Protein AF-A0A7S0JTB2-F1 (afdb_monomer_lite)

InterPro domains:
  IPR002110 Ankyrin repeat [PS50088] (1-25)
  IPR036770 Ankyrin repeat-containing domain superfamily [G3DSA:1.25.40.20] (1-64)
  IPR036770 Ankyrin repeat-containing domain superfamily [SSF48403] (1-46)

Secondary structure (DSSP, 8-state):
-TTTT-HHHHHHHHHTT--SS---TTS--TTTT---HHHHHHHHHHHHHHHHHHHHHHHHHHHHHHHHHHHHHHHHHHHHHHHHHHHHHHHHHHHHHHHHHHHHHHHHHHHHHHHHHHHHHHHHHHHHHHHHHHHHHHHHHHHTTPPS-----

Sequence (153 aa):
AAQNGHAQSMRVLLDRGADLEAKDNAGKSAIDLSKAEHFKALVPQILGTMRRDRERERTRFAEALAAKQTEIEEAQASCAKALAAKQAELEELRAAKQAEVDAQAVAAEAYRSATVAAMAALGQRVKQLEGLAQLLWRSHSTATTCPPGQVPS

pLDDT: mean 82.03, std 13.78, range [39.09, 96.94]

Structure (mmCIF, N/CA/C/O backbone):
data_AF-A0A7S0JTB2-F1
#
_entry.id   AF-A0A7S0JTB2-F1
#
loop_
_atom_site.group_PDB
_atom_site.id
_atom_site.type_symbol
_atom_site.label_atom_id
_atom_site.label_alt_id
_atom_site.label_comp_id
_atom_site.label_asym_id
_atom_site.label_entity_id
_atom_site.label_seq_id
_atom_site.pdbx_PDB_ins_code
_atom_site.Cartn_x
_atom_site.Cartn_y
_atom_site.Cartn_z
_atom_site.occupancy
_atom_site.B_iso_or_equiv
_atom_site.auth_seq_id
_atom_site.auth_comp_id
_atom_site.auth_asym_id
_atom_site.auth_atom_id
_atom_site.pdbx_PDB_model_num
ATOM 1 N N . ALA A 1 1 ? -35.071 8.962 46.735 1.00 59.34 1 ALA A N 1
ATOM 2 C CA . ALA A 1 1 ? -35.472 7.721 46.029 1.00 59.34 1 ALA A CA 1
ATOM 3 C C . ALA A 1 1 ? -35.362 6.483 46.928 1.00 59.34 1 ALA A C 1
ATOM 5 O O . ALA A 1 1 ? -36.372 5.815 47.110 1.00 59.34 1 ALA A O 1
ATOM 6 N N . ALA A 1 2 ? -34.192 6.212 47.531 1.00 60.00 2 ALA A N 1
ATOM 7 C CA . ALA A 1 2 ? -33.959 5.025 48.371 1.00 60.00 2 ALA A CA 1
ATOM 8 C C . ALA A 1 2 ? -34.742 4.991 49.692 1.00 60.00 2 ALA A C 1
ATOM 10 O O . ALA A 1 2 ? -35.380 3.985 49.990 1.00 60.00 2 ALA A O 1
ATOM 11 N N . GLN A 1 3 ? -34.797 6.105 50.429 1.00 63.12 3 GLN A N 1
ATOM 12 C CA . GLN A 1 3 ? -35.579 6.203 51.674 1.00 63.12 3 GLN A CA 1
ATOM 13 C C . GLN A 1 3 ? -37.083 5.949 51.490 1.00 63.12 3 GLN A C 1
ATOM 15 O O . GLN A 1 3 ? -37.742 5.496 52.423 1.00 63.12 3 GLN A O 1
ATOM 20 N N . ASN A 1 4 ? -37.606 6.209 50.288 1.00 67.75 4 ASN A N 1
ATOM 21 C CA . ASN A 1 4 ? -39.029 6.085 49.960 1.00 67.75 4 ASN A CA 1
ATOM 22 C C . ASN A 1 4 ? -39.353 4.789 49.185 1.00 67.75 4 ASN A C 1
ATOM 24 O O . ASN A 1 4 ? -40.489 4.604 48.769 1.00 67.75 4 ASN A O 1
ATOM 28 N N . GLY A 1 5 ? -38.377 3.896 48.961 1.00 65.81 5 GLY A N 1
ATOM 29 C CA . GLY A 1 5 ? -38.616 2.575 48.359 1.00 65.81 5 GLY A CA 1
ATOM 30 C C . GLY A 1 5 ? -38.957 2.561 46.860 1.00 65.81 5 GLY A C 1
ATOM 31 O O . GLY A 1 5 ? -39.487 1.569 46.364 1.00 65.81 5 GLY A O 1
ATOM 32 N N . HIS A 1 6 ? -38.659 3.622 46.102 1.00 72.31 6 HIS A N 1
ATOM 33 C CA . HIS A 1 6 ? -39.004 3.682 44.673 1.00 72.31 6 HIS A CA 1
ATOM 34 C C . HIS A 1 6 ? -37.995 2.926 43.792 1.00 72.31 6 HIS A C 1
ATOM 36 O O . HIS A 1 6 ? -36.998 3.493 43.337 1.00 72.31 6 HIS A O 1
ATOM 42 N N . ALA A 1 7 ? -38.291 1.654 43.503 1.00 68.81 7 ALA A N 1
ATOM 43 C CA . ALA A 1 7 ? -37.456 0.769 42.682 1.00 68.81 7 ALA A CA 1
ATOM 44 C C . ALA A 1 7 ? -37.216 1.300 41.259 1.00 68.81 7 ALA A C 1
ATOM 46 O O . ALA A 1 7 ? -36.089 1.270 40.767 1.00 68.81 7 ALA A O 1
ATOM 47 N N . GLN A 1 8 ? -38.249 1.861 40.625 1.00 71.94 8 GLN A N 1
ATOM 48 C CA . GLN A 1 8 ? -38.149 2.375 39.255 1.00 71.94 8 GLN A CA 1
ATOM 49 C C . GLN A 1 8 ? -37.256 3.614 39.148 1.00 71.94 8 GLN A C 1
ATOM 51 O O . GLN A 1 8 ? -36.413 3.697 38.260 1.00 71.94 8 GLN A O 1
ATOM 56 N N . SER A 1 9 ? -37.370 4.553 40.092 1.00 73.56 9 SER A N 1
ATOM 57 C CA . SER A 1 9 ? -36.501 5.735 40.126 1.00 73.56 9 SER A CA 1
ATOM 58 C C . SER A 1 9 ? -35.036 5.354 40.333 1.00 73.56 9 SER A C 1
ATOM 60 O O . SER A 1 9 ? -34.146 6.006 39.795 1.00 73.56 9 SER A O 1
ATOM 62 N N . MET A 1 10 ? -34.780 4.287 41.093 1.00 71.19 10 MET A N 1
ATOM 63 C CA . MET A 1 10 ? -33.422 3.809 41.327 1.00 71.19 10 MET A CA 1
ATOM 64 C C . MET A 1 10 ? -32.835 3.099 40.113 1.00 71.19 10 MET A C 1
ATOM 66 O O . MET A 1 10 ? -31.653 3.269 39.843 1.00 71.19 10 MET A O 1
ATOM 70 N N . ARG A 1 11 ? -33.662 2.386 39.342 1.00 72.69 11 ARG A N 1
ATOM 71 C CA . ARG A 1 11 ? -33.257 1.805 38.059 1.00 72.69 11 ARG A CA 1
ATOM 72 C C . ARG A 1 11 ? -32.749 2.883 37.102 1.00 72.69 11 ARG A C 1
ATOM 74 O O . ARG A 1 11 ? -31.632 2.781 36.629 1.00 72.69 11 ARG A O 1
ATOM 81 N N . VAL A 1 12 ? -33.488 3.985 36.959 1.00 76.56 12 VAL A N 1
ATOM 82 C CA . VAL A 1 12 ? -33.080 5.126 36.115 1.00 76.56 12 VAL A CA 1
ATOM 83 C C . VAL A 1 12 ? -31.807 5.818 36.628 1.00 76.56 12 VAL A C 1
ATOM 85 O O . VAL A 1 12 ? -30.974 6.258 35.836 1.00 76.56 12 VAL A O 1
ATOM 88 N N . LEU A 1 13 ? -31.639 5.938 37.949 1.00 75.94 13 LEU A N 1
ATOM 89 C CA . LEU A 1 13 ? -30.419 6.495 38.554 1.00 75.94 13 LEU A CA 1
ATOM 90 C C . LEU A 1 13 ? -29.204 5.589 38.302 1.00 75.94 13 LEU A C 1
ATOM 92 O O . LEU A 1 13 ? -28.136 6.079 37.942 1.00 75.94 13 LEU A O 1
ATOM 96 N N . LEU A 1 14 ? -29.384 4.276 38.430 1.00 72.94 14 LEU A N 1
ATOM 97 C CA . LEU A 1 14 ? -28.366 3.268 38.140 1.00 72.94 14 LEU A CA 1
ATOM 98 C C . LEU A 1 14 ? -28.016 3.198 36.648 1.00 72.94 14 LEU A C 1
ATOM 100 O O . LEU A 1 14 ? -26.835 3.101 36.307 1.00 72.94 14 LEU A O 1
ATOM 104 N N . ASP A 1 15 ? -29.011 3.323 35.764 1.00 75.75 15 ASP A N 1
ATOM 105 C CA . ASP A 1 15 ? -28.819 3.423 34.312 1.00 75.75 15 ASP A CA 1
ATOM 106 C C . ASP A 1 15 ? -27.892 4.599 33.976 1.00 75.75 15 ASP A C 1
ATOM 108 O O . ASP A 1 15 ? -26.958 4.454 33.185 1.00 75.75 15 ASP A O 1
ATOM 112 N N . ARG A 1 16 ? -28.071 5.736 34.666 1.00 77.06 16 ARG A N 1
ATOM 113 C CA . ARG A 1 16 ? -27.208 6.923 34.544 1.00 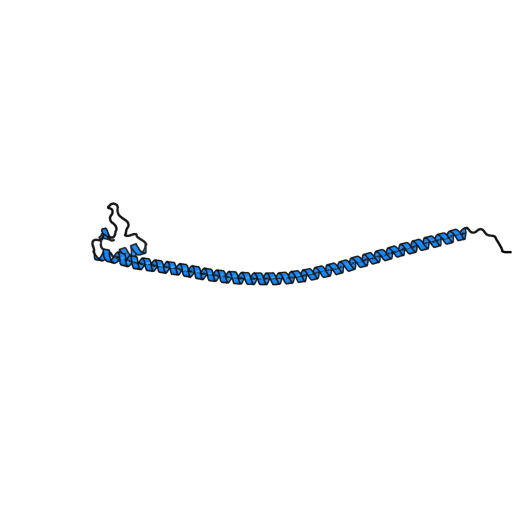77.06 16 ARG A CA 1
ATOM 114 C C . ARG A 1 16 ? -25.867 6.833 35.278 1.00 77.06 16 ARG A C 1
ATOM 116 O O . ARG A 1 16 ? -25.088 7.778 35.208 1.00 77.06 16 ARG A O 1
ATOM 123 N N . GLY A 1 17 ? -25.569 5.712 35.934 1.00 74.00 17 GLY A N 1
ATOM 124 C CA . GLY A 1 17 ? -24.286 5.487 36.603 1.00 74.00 17 GLY A CA 1
ATOM 125 C C . GLY A 1 17 ? -24.182 6.090 38.002 1.00 74.00 17 GLY A C 1
ATOM 126 O O . GLY A 1 17 ? -23.070 6.324 38.464 1.00 74.00 17 GLY A O 1
ATOM 127 N N . ALA A 1 18 ? -25.305 6.338 38.681 1.00 75.62 18 ALA A N 1
ATOM 128 C CA . ALA A 1 18 ? -25.281 6.726 40.086 1.00 75.62 18 ALA A CA 1
ATOM 129 C C . ALA A 1 18 ? -24.651 5.615 40.941 1.00 75.62 18 ALA A C 1
ATOM 131 O O . ALA A 1 18 ? -25.053 4.453 40.853 1.00 75.62 18 ALA A O 1
ATOM 132 N N . ASP A 1 19 ? -23.685 5.985 41.778 1.00 72.19 19 ASP A N 1
ATOM 133 C CA . ASP A 1 19 ? -23.059 5.074 42.730 1.00 72.19 19 ASP A CA 1
ATOM 134 C C . ASP A 1 19 ? -23.929 4.953 43.990 1.00 72.19 19 ASP A C 1
ATOM 136 O O . ASP A 1 19 ? -24.199 5.942 44.673 1.00 72.19 19 ASP A O 1
ATOM 140 N N . LEU A 1 20 ? -24.410 3.741 44.273 1.00 70.69 20 LEU A N 1
ATOM 141 C CA . LEU A 1 20 ? -25.248 3.455 45.443 1.00 70.69 20 LEU A CA 1
ATOM 142 C C . LEU A 1 20 ? -24.430 3.107 46.696 1.00 70.69 20 LEU A C 1
ATOM 144 O O . LEU A 1 20 ? -24.993 3.115 47.792 1.00 70.69 20 LEU A O 1
ATOM 148 N N . GLU A 1 21 ? -23.132 2.831 46.543 1.00 69.50 21 GLU A N 1
ATOM 149 C CA . GLU A 1 21 ? -22.192 2.552 47.640 1.00 69.50 21 GLU A CA 1
ATOM 150 C C . GLU A 1 21 ? -21.592 3.841 48.226 1.00 69.50 21 GLU A C 1
ATOM 152 O O . GLU A 1 21 ? -20.963 3.815 49.286 1.00 69.50 21 GLU A O 1
ATOM 157 N N . ALA A 1 22 ? -21.803 4.985 47.564 1.00 76.00 22 ALA A N 1
ATOM 158 C CA . ALA A 1 22 ? -21.381 6.286 48.059 1.00 76.00 22 ALA A CA 1
ATOM 159 C C . ALA A 1 22 ? -21.949 6.541 49.464 1.00 76.00 22 ALA A C 1
ATOM 161 O O . ALA A 1 22 ? -23.163 6.498 49.689 1.00 76.00 22 ALA A O 1
ATOM 162 N N . LYS A 1 23 ? -21.045 6.803 50.412 1.00 77.19 23 LYS A N 1
ATOM 163 C CA . LYS A 1 23 ? -21.385 7.074 51.809 1.00 77.19 23 LYS A CA 1
ATOM 164 C C . LYS A 1 23 ? -21.754 8.539 51.985 1.00 77.19 23 LYS A C 1
ATOM 166 O O . LYS A 1 23 ? -21.059 9.424 51.491 1.00 77.19 23 LYS A O 1
ATOM 171 N N . ASP A 1 24 ? -22.833 8.783 52.714 1.00 78.31 24 ASP A N 1
ATOM 172 C CA . ASP A 1 24 ? -23.188 10.117 53.177 1.00 78.31 24 ASP A CA 1
ATOM 173 C C . ASP A 1 24 ? -22.269 10.581 54.326 1.00 78.31 24 ASP A C 1
ATOM 175 O O . ASP A 1 24 ? -21.405 9.846 54.813 1.00 78.31 24 ASP A O 1
ATOM 179 N N . ASN A 1 25 ? -22.473 11.813 54.800 1.00 82.19 25 ASN A N 1
ATOM 180 C CA . ASN A 1 25 ? -21.714 12.383 55.922 1.00 82.19 25 ASN A CA 1
ATOM 181 C C . ASN A 1 25 ? -21.900 11.612 57.246 1.00 82.19 25 ASN A C 1
ATOM 183 O O . ASN A 1 25 ? -21.166 11.858 58.200 1.00 82.19 25 ASN A O 1
ATOM 187 N N . ALA A 1 26 ? -22.874 10.701 57.323 1.00 79.69 26 ALA A N 1
ATOM 188 C CA . ALA A 1 26 ? -23.103 9.809 58.455 1.00 79.69 26 ALA A CA 1
ATOM 189 C C . ALA A 1 26 ? -22.505 8.403 58.230 1.00 79.69 26 ALA A C 1
ATOM 191 O O . ALA A 1 26 ? -22.718 7.508 59.049 1.00 79.69 26 ALA A O 1
ATOM 192 N N . GLY A 1 27 ? -21.763 8.196 57.136 1.00 80.56 27 GLY A N 1
ATOM 193 C CA . GLY A 1 27 ? -21.132 6.928 56.783 1.00 80.56 27 GLY A CA 1
ATOM 194 C C . GLY A 1 27 ? -22.087 5.880 56.206 1.00 80.56 27 GLY A C 1
ATOM 195 O O . GLY A 1 27 ? -21.676 4.728 56.060 1.00 80.56 27 GLY A O 1
ATOM 196 N N . LYS A 1 28 ? -23.335 6.247 55.891 1.00 78.25 28 LYS A N 1
ATOM 197 C CA . LYS A 1 28 ? -24.370 5.338 55.382 1.00 78.25 28 LYS A CA 1
ATOM 198 C C . LYS A 1 28 ? -24.432 5.390 53.862 1.00 78.25 28 LYS A C 1
ATOM 200 O O . LYS A 1 28 ? -24.431 6.470 53.276 1.00 78.25 28 LYS A O 1
ATOM 205 N N . SER A 1 29 ? -24.509 4.227 53.224 1.00 75.06 29 SER A N 1
ATOM 206 C CA . SER A 1 29 ? -24.745 4.119 51.782 1.00 75.06 29 SER A CA 1
ATOM 207 C C . SER A 1 29 ? -26.229 4.305 51.441 1.00 75.06 29 SER A C 1
ATOM 209 O O . SER A 1 29 ? -27.112 4.219 52.304 1.00 75.06 29 SER A O 1
ATOM 211 N N . ALA A 1 30 ? -26.549 4.505 50.159 1.00 71.25 30 ALA A N 1
ATOM 212 C CA . ALA A 1 30 ? -27.942 4.577 49.712 1.00 71.25 30 ALA A CA 1
ATOM 213 C C . ALA A 1 30 ? -28.724 3.279 50.013 1.00 71.25 30 ALA A C 1
ATOM 215 O O . ALA A 1 30 ? -29.944 3.322 50.200 1.00 71.25 30 ALA A O 1
ATOM 216 N N . ILE A 1 31 ? -28.021 2.144 50.096 1.00 71.38 31 ILE A N 1
ATOM 217 C CA . ILE A 1 31 ? -28.571 0.834 50.462 1.00 71.38 31 ILE A CA 1
ATOM 218 C C . ILE A 1 31 ? -28.901 0.785 51.961 1.00 71.38 31 ILE A C 1
ATOM 220 O O . ILE A 1 31 ? -29.985 0.329 52.330 1.00 71.38 31 ILE A O 1
ATOM 224 N N . ASP A 1 32 ? -28.034 1.326 52.821 1.00 74.88 32 ASP A N 1
ATOM 225 C CA . ASP A 1 32 ? -28.237 1.359 54.281 1.00 74.88 32 ASP A CA 1
ATOM 226 C C . ASP A 1 32 ? -29.413 2.251 54.693 1.00 74.88 32 ASP A C 1
ATOM 228 O O . ASP A 1 32 ? -30.083 2.011 55.698 1.00 74.88 32 ASP A O 1
ATOM 232 N N . LEU A 1 33 ? -29.680 3.291 53.900 1.00 71.38 33 LEU A N 1
ATOM 233 C CA . LEU A 1 33 ? -30.806 4.204 54.096 1.00 71.38 33 LEU A CA 1
ATOM 234 C C . LEU A 1 33 ? -32.140 3.639 53.578 1.00 71.38 33 LEU A C 1
ATOM 236 O O . LEU A 1 33 ? -33.191 4.255 53.792 1.00 71.38 33 LEU A O 1
ATOM 240 N N . SER A 1 34 ? -32.125 2.489 52.897 1.00 70.06 34 SER A N 1
ATOM 241 C CA . SER A 1 34 ? -33.336 1.837 52.400 1.00 70.06 34 SER A CA 1
ATOM 242 C C . SER A 1 34 ? -34.039 1.061 53.523 1.00 70.06 34 SER A C 1
ATOM 244 O O . SER A 1 34 ? -33.454 0.223 54.205 1.00 70.06 34 SER A O 1
ATOM 246 N N . LYS A 1 35 ? -35.326 1.354 53.739 1.00 65.38 35 LYS A N 1
ATOM 247 C CA . LYS A 1 35 ? -36.122 0.743 54.821 1.00 65.38 35 LYS A CA 1
ATOM 248 C C . LYS A 1 35 ? -36.700 -0.635 54.472 1.00 65.38 35 LYS A C 1
ATOM 250 O O . LYS A 1 35 ? -37.230 -1.302 55.352 1.00 65.38 35 LYS A O 1
ATOM 255 N N . ALA A 1 36 ? -36.645 -1.049 53.206 1.00 64.81 36 ALA A N 1
ATOM 256 C CA . ALA A 1 36 ? -37.267 -2.282 52.731 1.00 64.81 36 ALA A CA 1
ATOM 257 C C . ALA A 1 36 ? -36.210 -3.368 52.472 1.00 64.81 36 ALA A C 1
ATOM 259 O O . ALA A 1 36 ? -35.344 -3.199 51.619 1.00 64.81 36 ALA A O 1
ATOM 260 N N . GLU A 1 37 ? -36.316 -4.509 53.157 1.00 67.00 37 GLU A N 1
ATOM 261 C CA . GLU A 1 37 ? -35.426 -5.677 52.991 1.00 67.00 37 GLU A CA 1
ATOM 262 C C . GLU A 1 37 ? -35.397 -6.207 51.547 1.00 67.00 37 GLU A C 1
ATOM 264 O O . GLU A 1 37 ? -34.342 -6.542 51.011 1.00 67.00 37 GLU A O 1
ATOM 269 N N . HIS A 1 38 ? -36.535 -6.163 50.848 1.00 66.94 38 HIS A N 1
ATOM 270 C CA . HIS A 1 38 ? -36.606 -6.483 49.417 1.00 66.94 38 HIS A CA 1
ATOM 271 C C . HIS A 1 38 ? -35.699 -5.594 48.559 1.00 66.94 38 HIS A C 1
ATOM 273 O O . HIS A 1 38 ? -35.202 -6.022 47.519 1.00 66.94 38 HIS A O 1
ATOM 279 N N . PHE A 1 39 ? -35.466 -4.361 49.001 1.00 69.31 39 PHE A N 1
ATOM 280 C CA . PHE A 1 39 ? -34.644 -3.398 48.290 1.00 69.31 39 PHE A CA 1
ATOM 281 C C . PHE A 1 39 ? -33.155 -3.743 48.396 1.00 69.31 39 PHE A C 1
ATOM 283 O O . PHE A 1 39 ? -32.445 -3.707 47.391 1.00 69.31 39 PHE A O 1
ATOM 290 N N . LYS A 1 40 ? -32.705 -4.176 49.579 1.00 70.69 40 LYS A N 1
ATOM 291 C CA . LYS A 1 40 ? -31.332 -4.653 49.798 1.00 70.69 40 LYS A CA 1
ATOM 292 C C . LYS A 1 40 ? -30.995 -5.876 48.943 1.00 70.69 40 LYS A C 1
ATOM 294 O O . LYS A 1 40 ? -29.872 -5.986 48.465 1.00 70.69 40 LYS A O 1
ATOM 299 N N . ALA A 1 41 ? -31.963 -6.763 48.701 1.00 75.56 41 ALA A N 1
ATOM 300 C CA . ALA A 1 41 ? -31.769 -7.953 47.868 1.00 75.56 41 ALA A CA 1
ATOM 301 C C . ALA A 1 41 ? -31.815 -7.670 46.350 1.00 75.56 41 ALA A C 1
ATOM 303 O O . ALA A 1 41 ? -31.150 -8.353 45.570 1.00 75.56 41 ALA A O 1
ATOM 304 N N . LEU A 1 42 ? -32.582 -6.663 45.915 1.00 73.56 42 LEU A N 1
ATOM 305 C CA . LEU A 1 42 ? -32.750 -6.315 44.496 1.00 73.56 42 LEU A CA 1
ATOM 306 C C . LEU A 1 42 ? -31.558 -5.550 43.910 1.00 73.56 42 LEU A C 1
ATOM 308 O O . LEU A 1 42 ? -31.214 -5.750 42.745 1.00 73.56 42 LEU A O 1
ATOM 312 N N . VAL A 1 43 ? -30.917 -4.685 44.699 1.00 75.62 43 VAL A N 1
ATOM 313 C CA . VAL A 1 43 ? -29.809 -3.840 44.222 1.00 75.62 43 VAL A CA 1
ATOM 314 C C . VAL A 1 43 ? -28.628 -4.663 43.673 1.00 75.62 43 VAL A C 1
ATOM 316 O O . VAL A 1 43 ? -28.219 -4.393 42.541 1.00 75.62 43 VAL A O 1
ATOM 319 N N . PRO A 1 44 ? -28.123 -5.711 44.359 1.00 77.75 44 PRO A N 1
ATOM 320 C CA . PRO A 1 44 ? -27.048 -6.552 43.828 1.00 77.75 44 PRO A CA 1
ATOM 321 C C . PRO A 1 44 ? -27.415 -7.259 42.517 1.00 77.75 44 PRO A C 1
ATOM 323 O O . PRO A 1 44 ? -26.577 -7.375 41.623 1.00 77.75 44 PRO A O 1
ATOM 326 N N . GLN A 1 45 ? -28.670 -7.703 42.367 1.00 80.88 45 GLN A N 1
ATOM 327 C CA . GLN A 1 45 ? -29.131 -8.344 41.132 1.00 80.88 45 GLN A CA 1
ATOM 328 C C . GLN A 1 45 ? -29.141 -7.366 39.956 1.00 80.88 45 GLN A C 1
ATOM 330 O O . GLN A 1 45 ? -28.624 -7.701 38.890 1.00 80.88 45 GLN A O 1
ATOM 335 N N . ILE A 1 46 ? -29.675 -6.158 40.160 1.00 79.00 46 ILE A N 1
ATOM 336 C CA . ILE A 1 46 ? -29.721 -5.110 39.132 1.00 79.00 46 ILE A CA 1
ATOM 337 C C . ILE A 1 46 ? -28.300 -4.686 38.745 1.00 79.00 46 ILE A C 1
ATOM 339 O O . ILE A 1 46 ? -27.981 -4.604 37.562 1.00 79.00 46 ILE A O 1
ATOM 343 N N . LEU A 1 47 ? -27.412 -4.483 39.721 1.00 80.06 47 LEU A N 1
ATOM 3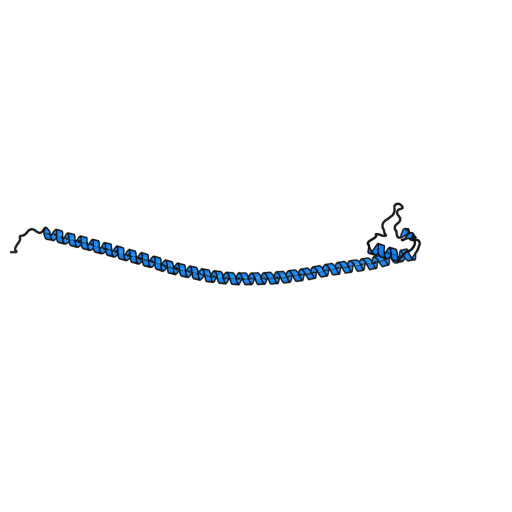44 C CA . LEU A 1 47 ? -26.006 -4.173 39.453 1.00 80.06 47 LEU A CA 1
ATOM 345 C C . LEU A 1 47 ? -25.319 -5.299 38.670 1.00 80.06 47 LEU A C 1
ATOM 347 O O . LEU A 1 47 ? -24.586 -5.033 37.718 1.00 80.06 47 LEU A O 1
ATOM 351 N N . GLY A 1 48 ? -25.592 -6.558 39.018 1.00 80.75 48 GLY A N 1
ATOM 352 C CA . GLY A 1 48 ? -25.050 -7.724 38.329 1.00 80.75 48 GLY A CA 1
ATOM 353 C C . GLY A 1 48 ? -25.532 -7.867 36.882 1.00 80.75 48 GLY A C 1
ATOM 354 O O . GLY A 1 48 ? -24.738 -8.254 36.024 1.00 80.75 48 GLY A O 1
ATOM 355 N N . THR A 1 49 ? -26.804 -7.577 36.582 1.00 82.12 49 THR A N 1
ATOM 356 C CA . THR A 1 49 ? -27.316 -7.573 35.196 1.00 82.12 49 THR A CA 1
ATOM 357 C C . THR A 1 49 ? -26.732 -6.413 34.400 1.00 82.12 49 THR A C 1
ATOM 359 O O . THR A 1 49 ? -26.220 -6.626 33.309 1.00 82.12 49 THR A O 1
ATOM 362 N N . MET A 1 50 ? -26.686 -5.218 34.989 1.00 79.00 50 MET A N 1
ATOM 363 C CA . MET A 1 50 ? -26.174 -4.009 34.338 1.00 79.00 50 MET A CA 1
ATOM 364 C C . MET A 1 50 ? -24.676 -4.086 34.051 1.00 79.00 50 MET A C 1
ATOM 366 O O . MET A 1 50 ? -24.224 -3.657 32.992 1.00 79.00 50 MET A O 1
ATOM 370 N N . ARG A 1 51 ? -23.889 -4.656 34.973 1.00 81.69 51 ARG A N 1
ATOM 371 C CA . ARG A 1 51 ? -22.458 -4.900 34.752 1.00 81.69 51 ARG A CA 1
ATOM 372 C C . ARG A 1 51 ? -22.253 -5.831 33.558 1.00 81.69 51 ARG A C 1
ATOM 374 O O . ARG A 1 51 ? -21.445 -5.513 32.695 1.00 81.69 51 ARG A O 1
ATOM 381 N N . ARG A 1 52 ? -23.027 -6.921 33.481 1.00 79.62 52 ARG A N 1
ATOM 382 C CA . ARG A 1 52 ? -23.001 -7.857 32.347 1.00 79.62 52 ARG A CA 1
ATOM 383 C C . ARG A 1 52 ? -23.428 -7.193 31.040 1.00 79.62 52 ARG A C 1
ATOM 385 O O . ARG A 1 52 ? -22.800 -7.438 30.017 1.00 79.62 52 ARG A O 1
ATOM 392 N N . ASP A 1 53 ? -24.456 -6.353 31.060 1.00 80.75 53 ASP A N 1
ATOM 393 C CA . ASP A 1 53 ? -24.933 -5.666 29.858 1.00 80.75 53 ASP A CA 1
ATOM 394 C C . ASP A 1 53 ? -23.929 -4.610 29.370 1.00 80.75 53 ASP A C 1
ATOM 396 O O . ASP A 1 53 ? -23.581 -4.611 28.192 1.00 80.75 53 ASP A O 1
ATOM 400 N N . ARG A 1 54 ? -23.337 -3.812 30.271 1.00 82.00 54 ARG A N 1
ATOM 401 C CA . ARG A 1 54 ? -22.237 -2.889 29.927 1.00 82.00 54 ARG A CA 1
ATOM 402 C C . ARG A 1 54 ? -21.005 -3.614 29.397 1.00 82.00 54 ARG A C 1
ATOM 404 O O . ARG A 1 54 ? -20.327 -3.110 28.507 1.00 82.00 54 ARG A O 1
ATOM 411 N N . GLU A 1 55 ? -20.675 -4.772 29.960 1.00 85.25 55 GLU A N 1
ATOM 412 C CA . GLU A 1 55 ? -19.546 -5.578 29.500 1.00 85.25 55 GLU A CA 1
ATOM 413 C C . GLU A 1 55 ? -19.802 -6.134 28.097 1.00 85.25 55 GLU A C 1
ATOM 415 O O . GLU A 1 55 ? -18.942 -5.998 27.235 1.00 85.25 55 GLU A O 1
ATOM 420 N N . ARG A 1 56 ? -21.016 -6.623 27.819 1.00 86.94 56 ARG A N 1
ATOM 421 C CA . ARG A 1 56 ? -21.441 -7.031 26.468 1.00 86.94 56 ARG A CA 1
ATOM 422 C C . ARG A 1 56 ? -21.424 -5.881 25.467 1.00 86.94 56 ARG A C 1
ATOM 424 O O . ARG A 1 56 ? -21.065 -6.078 24.313 1.00 86.94 56 ARG A O 1
ATOM 431 N N . GLU A 1 57 ? -21.841 -4.686 25.871 1.00 86.75 57 GLU A N 1
ATOM 432 C CA . GLU A 1 57 ? -21.764 -3.505 25.009 1.00 86.75 57 GLU A CA 1
ATOM 433 C C . GLU A 1 57 ? -20.309 -3.141 24.715 1.00 86.75 57 GLU A C 1
ATOM 435 O O . GLU A 1 57 ? -19.954 -2.933 23.558 1.00 86.75 57 GLU A O 1
ATOM 440 N N . ARG A 1 58 ? -19.441 -3.147 25.732 1.00 88.81 58 ARG A N 1
ATOM 441 C CA . ARG A 1 58 ? -18.000 -2.932 25.558 1.00 88.81 58 ARG A CA 1
ATOM 442 C C . ARG A 1 58 ? -17.369 -3.957 24.621 1.00 88.81 58 ARG A C 1
ATOM 444 O O . ARG A 1 58 ? -16.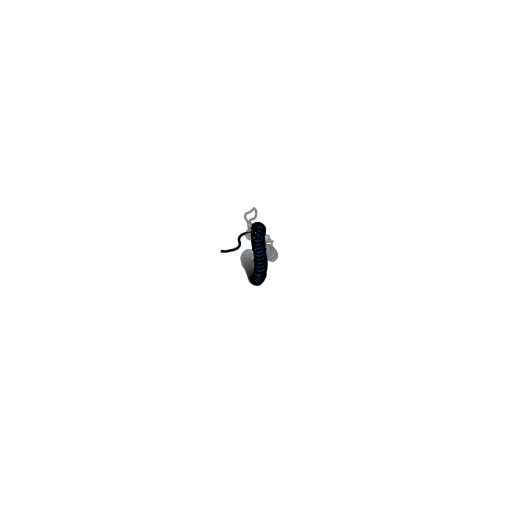608 -3.551 23.747 1.00 88.81 58 ARG A O 1
ATOM 451 N N . THR A 1 59 ? -17.682 -5.246 24.767 1.00 90.69 59 THR A N 1
ATOM 452 C CA . THR A 1 59 ? -17.154 -6.281 23.866 1.00 90.69 59 THR A CA 1
ATOM 453 C C . THR A 1 59 ? -17.681 -6.096 22.448 1.00 90.69 59 THR A C 1
ATOM 455 O O . THR A 1 59 ? -16.885 -6.117 21.521 1.00 90.69 59 THR A O 1
ATOM 458 N N . ARG A 1 60 ? -18.974 -5.793 22.263 1.00 92.50 60 ARG A N 1
ATOM 459 C CA . ARG A 1 60 ? -19.551 -5.492 20.939 1.00 92.50 60 ARG A CA 1
ATOM 460 C C . ARG A 1 60 ? -18.885 -4.296 20.266 1.00 92.50 60 ARG A C 1
ATOM 462 O O . ARG A 1 60 ? -18.610 -4.348 19.072 1.00 92.50 60 ARG A O 1
ATOM 469 N N . PHE A 1 61 ? -18.617 -3.222 21.009 1.00 85.62 61 PHE A N 1
ATOM 470 C CA . PHE A 1 61 ? -17.897 -2.067 20.473 1.00 85.62 61 PHE A CA 1
ATOM 471 C C . PHE A 1 61 ? -16.445 -2.411 20.123 1.00 85.62 61 PHE A C 1
ATOM 473 O O . PHE A 1 61 ? -15.966 -1.985 19.076 1.00 85.62 61 PHE A O 1
ATOM 480 N N . ALA A 1 62 ? -15.756 -3.199 20.952 1.00 91.69 62 ALA A N 1
ATOM 481 C CA . ALA A 1 62 ? -14.392 -3.645 20.671 1.00 91.69 62 ALA A CA 1
ATOM 482 C C . ALA A 1 62 ? -14.322 -4.557 19.433 1.00 91.69 62 ALA A C 1
ATOM 484 O O . ALA A 1 62 ? -13.471 -4.355 18.573 1.00 91.69 62 ALA A O 1
ATOM 485 N N . GLU A 1 63 ? -15.248 -5.509 19.307 1.00 91.88 63 GLU A N 1
ATOM 486 C CA . GLU A 1 63 ? -15.383 -6.387 18.139 1.00 91.88 63 GLU A CA 1
ATOM 487 C C . GLU A 1 63 ? -15.713 -5.590 16.871 1.00 91.88 63 GLU A C 1
ATOM 489 O O . GLU A 1 63 ? -15.107 -5.819 15.827 1.00 91.88 63 GLU A O 1
ATOM 494 N N . ALA A 1 64 ? -16.613 -4.604 16.955 1.00 93.62 64 ALA A N 1
ATOM 495 C CA . ALA A 1 64 ? -16.937 -3.731 15.829 1.00 93.62 64 ALA A CA 1
ATOM 496 C C . ALA A 1 64 ? -15.739 -2.872 15.394 1.00 93.62 64 ALA A C 1
ATOM 498 O O . ALA A 1 64 ? -15.505 -2.711 14.198 1.00 93.62 64 ALA A O 1
ATOM 499 N N . LEU A 1 65 ? -14.959 -2.343 16.343 1.00 89.31 65 LEU A N 1
ATOM 500 C CA . LEU A 1 65 ? -13.725 -1.614 16.040 1.00 89.31 65 LEU A CA 1
ATOM 501 C C . LEU A 1 65 ? -12.672 -2.529 15.404 1.00 89.31 65 LEU A C 1
ATOM 503 O O . LEU A 1 65 ? -12.051 -2.127 14.426 1.00 89.31 65 LEU A O 1
ATOM 507 N N . ALA A 1 66 ? -12.511 -3.759 15.900 1.00 92.38 66 ALA A N 1
ATOM 508 C CA . ALA A 1 66 ? -11.600 -4.741 15.314 1.00 92.38 66 ALA A CA 1
ATOM 509 C C . ALA A 1 66 ? -12.014 -5.125 13.884 1.00 92.38 66 ALA A C 1
ATOM 511 O O . ALA A 1 66 ? -11.171 -5.136 12.993 1.00 92.38 66 ALA A O 1
ATOM 512 N N . ALA A 1 67 ? -13.308 -5.347 13.634 1.00 93.19 67 ALA A N 1
ATOM 513 C CA . ALA A 1 67 ? -13.825 -5.618 12.292 1.00 93.19 67 ALA A CA 1
ATOM 514 C C . ALA A 1 67 ? -13.603 -4.432 11.335 1.00 93.19 67 ALA A C 1
ATOM 516 O O . ALA A 1 67 ? -13.226 -4.610 10.179 1.00 93.19 67 ALA A O 1
ATOM 517 N N . LYS A 1 68 ? -13.783 -3.196 11.816 1.00 92.25 68 LYS A N 1
ATOM 518 C CA . LYS A 1 68 ? -13.481 -2.002 11.014 1.00 92.25 68 LYS A CA 1
ATOM 519 C C . LYS A 1 68 ? -11.987 -1.858 10.739 1.00 92.25 68 LYS A C 1
ATOM 521 O O . LYS A 1 68 ? -11.615 -1.453 9.643 1.00 92.25 68 LYS A O 1
ATOM 526 N N . GLN A 1 69 ? -11.140 -2.228 11.695 1.00 89.50 69 GLN A N 1
ATOM 527 C CA . GLN A 1 69 ? -9.695 -2.232 11.514 1.00 89.50 69 GLN A CA 1
ATOM 528 C C . GLN A 1 69 ? -9.266 -3.242 10.439 1.00 89.50 69 GLN A C 1
ATOM 530 O O . GLN A 1 69 ? -8.491 -2.879 9.558 1.00 89.50 69 GLN A O 1
ATOM 535 N N . THR A 1 70 ? -9.826 -4.456 10.434 1.00 91.12 70 THR A N 1
ATOM 536 C CA . THR A 1 70 ? -9.525 -5.453 9.393 1.00 91.12 70 THR A CA 1
ATOM 537 C C . THR A 1 70 ? -10.005 -5.008 8.010 1.00 91.12 70 THR A C 1
ATOM 539 O O . THR A 1 70 ? -9.264 -5.150 7.044 1.00 91.12 70 THR A O 1
ATOM 542 N N . GLU A 1 71 ? -11.191 -4.391 7.904 1.00 93.75 71 GLU A N 1
ATOM 543 C CA . GLU A 1 71 ? -11.675 -3.814 6.635 1.00 93.75 71 GLU A CA 1
ATOM 544 C C . GLU A 1 71 ? -10.716 -2.733 6.096 1.00 93.75 71 GLU A C 1
ATOM 546 O O . GLU A 1 71 ? -10.429 -2.683 4.898 1.00 93.75 71 GLU A O 1
ATOM 551 N N . ILE A 1 72 ? -10.200 -1.865 6.977 1.00 91.75 72 ILE A N 1
ATOM 552 C CA . ILE A 1 72 ? -9.232 -0.824 6.607 1.00 91.75 72 ILE A CA 1
ATOM 553 C C . ILE A 1 72 ? -7.906 -1.449 6.167 1.00 91.75 72 ILE A C 1
ATOM 555 O O . ILE A 1 72 ? -7.355 -1.030 5.151 1.00 91.75 72 ILE A O 1
ATOM 559 N N . GLU A 1 73 ? -7.396 -2.444 6.890 1.00 92.19 73 GLU A N 1
ATOM 560 C CA . GLU A 1 73 ? -6.138 -3.125 6.558 1.00 92.19 73 GLU A CA 1
ATOM 561 C C . GLU A 1 73 ? -6.224 -3.861 5.217 1.00 92.19 73 GLU A C 1
ATOM 563 O O . GLU A 1 73 ? -5.311 -3.762 4.395 1.00 92.19 73 GLU A O 1
ATOM 568 N N . GLU A 1 74 ? -7.344 -4.527 4.936 1.00 92.19 74 GLU A N 1
ATOM 569 C CA . GLU A 1 74 ? -7.599 -5.164 3.642 1.00 92.19 74 GLU A CA 1
ATOM 570 C C . GLU A 1 74 ? -7.670 -4.135 2.505 1.00 92.19 74 GLU A C 1
ATOM 572 O O . GLU A 1 74 ? -7.050 -4.319 1.449 1.00 92.19 74 GLU A O 1
ATOM 577 N N . ALA A 1 75 ? -8.366 -3.016 2.722 1.00 92.50 75 ALA A N 1
ATOM 578 C CA . ALA A 1 75 ? -8.437 -1.928 1.752 1.00 92.50 75 ALA A CA 1
ATOM 579 C C . ALA A 1 75 ? -7.058 -1.291 1.501 1.00 92.50 75 ALA A C 1
ATOM 581 O O . ALA A 1 75 ? -6.691 -1.028 0.352 1.00 92.50 75 ALA A O 1
ATOM 582 N N . GLN A 1 76 ? -6.260 -1.090 2.554 1.00 91.19 76 GLN A N 1
ATOM 583 C CA . GLN A 1 76 ? -4.890 -0.584 2.459 1.00 91.19 76 GLN A CA 1
ATOM 584 C C . GLN A 1 76 ? -3.974 -1.562 1.717 1.00 91.19 76 GLN A C 1
ATOM 586 O O . GLN A 1 76 ? -3.215 -1.138 0.845 1.00 91.19 76 GLN A O 1
ATOM 591 N N . ALA A 1 77 ? -4.078 -2.865 1.988 1.00 92.50 77 ALA A N 1
ATOM 592 C CA . ALA A 1 77 ? -3.311 -3.894 1.291 1.00 92.50 77 ALA A CA 1
ATOM 593 C C . ALA A 1 77 ? -3.670 -3.966 -0.203 1.00 92.50 77 ALA A C 1
ATOM 595 O O . ALA A 1 77 ? -2.783 -4.094 -1.051 1.00 92.50 77 ALA A O 1
ATOM 596 N N . SER A 1 78 ? -4.958 -3.849 -0.541 1.00 92.19 78 SER A N 1
ATOM 597 C CA . SER A 1 78 ? -5.430 -3.768 -1.929 1.00 92.19 78 SER A CA 1
ATOM 598 C C . SER A 1 78 ? -4.871 -2.531 -2.645 1.00 92.19 78 SER A C 1
ATOM 600 O O . SER A 1 78 ? -4.326 -2.635 -3.746 1.00 92.19 78 SER A O 1
ATOM 602 N N . CYS A 1 79 ? -4.905 -1.372 -1.980 1.00 90.69 79 CYS A N 1
ATOM 603 C CA . CYS A 1 79 ? -4.345 -0.125 -2.499 1.00 90.69 79 CYS A CA 1
ATOM 604 C C . CYS A 1 79 ? -2.822 -0.219 -2.718 1.00 90.69 79 CYS A C 1
ATOM 606 O O . CYS A 1 79 ? -2.325 0.161 -3.778 1.00 90.69 79 CYS A O 1
ATOM 608 N N . ALA A 1 80 ? -2.081 -0.798 -1.767 1.00 92.75 80 ALA A N 1
ATOM 609 C CA . ALA A 1 80 ? -0.634 -0.988 -1.879 1.00 92.75 80 ALA A CA 1
ATOM 610 C C . ALA A 1 80 ? -0.254 -1.900 -3.057 1.00 92.75 80 ALA A C 1
ATOM 612 O O . ALA A 1 80 ? 0.664 -1.580 -3.812 1.00 92.75 80 ALA A O 1
ATOM 613 N N . LYS A 1 81 ? -0.992 -3.001 -3.267 1.00 91.81 81 LYS A N 1
ATOM 614 C CA . LYS A 1 81 ? -0.799 -3.887 -4.428 1.00 91.81 81 LYS A CA 1
ATOM 615 C C . LYS A 1 81 ? -1.049 -3.159 -5.750 1.00 91.81 81 LYS A C 1
ATOM 617 O O . LYS A 1 81 ? -0.254 -3.299 -6.676 1.00 91.81 81 LYS A O 1
ATOM 622 N N . ALA A 1 82 ? -2.119 -2.367 -5.835 1.00 92.56 82 ALA A N 1
ATOM 623 C CA . ALA A 1 82 ? -2.425 -1.584 -7.030 1.00 92.56 82 ALA A CA 1
ATOM 624 C C . ALA A 1 82 ? -1.344 -0.529 -7.322 1.00 92.56 82 ALA A C 1
ATOM 626 O O . ALA A 1 82 ? -0.948 -0.351 -8.473 1.00 92.56 82 ALA A O 1
ATOM 627 N N . LEU A 1 83 ? -0.827 0.134 -6.283 1.00 87.06 83 LEU A N 1
ATOM 628 C CA . LEU A 1 83 ? 0.239 1.124 -6.415 1.00 87.06 83 LEU A CA 1
ATOM 629 C C . LEU A 1 83 ? 1.560 0.481 -6.864 1.00 87.06 83 LEU A C 1
ATOM 631 O O . LEU A 1 83 ? 2.198 1.010 -7.769 1.00 87.06 83 LEU A O 1
ATOM 635 N N . ALA A 1 84 ? 1.928 -0.680 -6.315 1.00 92.12 84 ALA A N 1
ATOM 636 C CA . ALA A 1 84 ? 3.112 -1.429 -6.744 1.00 92.12 84 ALA A CA 1
ATOM 637 C C . ALA A 1 84 ? 3.006 -1.905 -8.205 1.00 92.12 84 ALA A C 1
ATOM 639 O O . ALA A 1 84 ? 3.961 -1.776 -8.967 1.00 92.12 84 ALA A O 1
ATOM 640 N N . ALA A 1 85 ? 1.830 -2.383 -8.630 1.00 92.69 85 ALA A N 1
ATOM 641 C CA . ALA A 1 85 ? 1.594 -2.750 -10.027 1.00 92.69 85 ALA A CA 1
ATOM 642 C C . ALA A 1 85 ? 1.751 -1.541 -10.964 1.00 92.69 85 ALA A C 1
ATOM 644 O O . ALA A 1 85 ? 2.416 -1.632 -11.993 1.00 92.69 85 ALA A O 1
ATOM 645 N N . LYS A 1 86 ? 1.208 -0.377 -10.578 1.00 89.94 86 LYS A N 1
ATOM 646 C CA . LYS A 1 86 ? 1.371 0.865 -11.349 1.00 89.94 86 LYS A CA 1
ATOM 647 C C . LYS A 1 86 ? 2.814 1.367 -11.366 1.00 89.94 86 LYS A C 1
ATOM 649 O O . LYS A 1 86 ? 3.239 1.924 -12.374 1.00 89.94 86 LYS A O 1
ATOM 654 N N . GLN A 1 87 ? 3.572 1.169 -10.290 1.00 90.25 87 GLN A N 1
A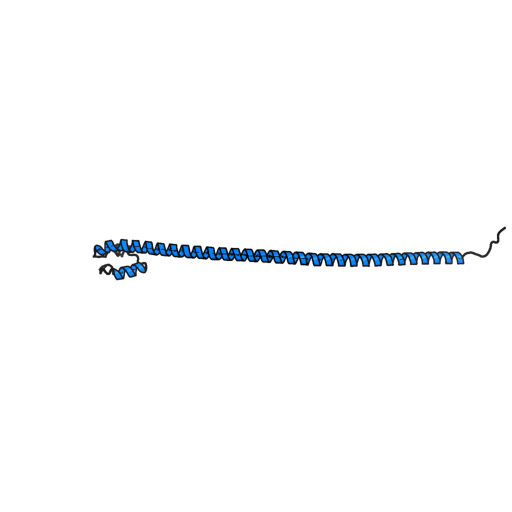TOM 655 C CA . GLN A 1 87 ? 5.004 1.471 -10.266 1.00 90.25 87 GLN A CA 1
ATOM 656 C C . GLN A 1 87 ? 5.779 0.590 -11.251 1.00 90.25 87 GLN A C 1
ATOM 658 O O . GLN A 1 87 ? 6.540 1.135 -12.044 1.00 90.25 87 GLN A O 1
ATOM 663 N N . ALA A 1 88 ? 5.529 -0.722 -11.269 1.00 91.38 88 ALA A N 1
ATOM 664 C CA . ALA A 1 88 ? 6.180 -1.646 -12.198 1.00 91.38 88 ALA A CA 1
ATOM 665 C C . ALA A 1 88 ? 5.878 -1.306 -13.670 1.00 91.38 88 ALA A C 1
ATOM 667 O O . ALA A 1 88 ? 6.802 -1.192 -14.472 1.00 91.38 88 ALA A O 1
ATOM 668 N N . GLU A 1 89 ? 4.609 -1.043 -14.012 1.00 92.94 89 GLU A N 1
ATOM 669 C CA . GLU A 1 89 ? 4.222 -0.593 -15.361 1.00 92.94 89 GLU A CA 1
ATOM 670 C C . GLU A 1 89 ? 4.967 0.694 -15.769 1.00 92.94 89 GLU A C 1
ATOM 672 O O . GLU A 1 89 ? 5.443 0.825 -16.898 1.00 92.94 89 GLU A O 1
ATOM 677 N N . LEU A 1 90 ? 5.094 1.662 -14.853 1.00 89.38 90 LEU A N 1
ATOM 678 C CA . LEU A 1 90 ? 5.817 2.908 -15.119 1.00 89.38 90 LEU A CA 1
ATOM 679 C C . LEU A 1 90 ? 7.330 2.699 -15.258 1.00 89.38 90 LEU A C 1
ATOM 681 O O . LEU A 1 90 ? 7.960 3.408 -16.043 1.00 89.38 90 LEU A O 1
ATOM 685 N N . GLU A 1 91 ? 7.926 1.773 -14.509 1.00 93.69 91 GLU A N 1
ATOM 686 C CA . GLU A 1 91 ? 9.351 1.442 -14.617 1.00 93.69 91 GLU A CA 1
ATOM 687 C C . GLU A 1 91 ? 9.678 0.750 -15.941 1.00 93.69 91 GLU A C 1
ATOM 689 O O . GLU A 1 91 ? 10.651 1.136 -16.590 1.00 93.69 91 GLU A O 1
ATOM 694 N N . GLU A 1 92 ? 8.832 -0.171 -16.408 1.00 92.69 92 GLU A N 1
ATOM 695 C CA . GLU A 1 92 ? 8.980 -0.777 -17.736 1.00 92.69 92 GLU A CA 1
ATOM 696 C C . GLU A 1 92 ? 8.884 0.271 -18.851 1.00 92.69 92 GLU A C 1
ATOM 698 O O . GLU A 1 92 ? 9.732 0.315 -19.746 1.00 92.69 92 GLU A O 1
ATOM 703 N N . LEU A 1 93 ? 7.901 1.176 -18.777 1.00 92.62 93 LEU A N 1
ATOM 704 C CA . LEU A 1 93 ? 7.765 2.266 -19.747 1.00 92.62 93 LEU A CA 1
ATOM 705 C C . LEU A 1 93 ? 8.968 3.217 -19.722 1.00 92.62 93 LEU A C 1
ATOM 707 O O . LEU A 1 93 ? 9.427 3.657 -20.779 1.00 92.62 93 LEU A O 1
ATOM 711 N N . ARG A 1 94 ? 9.503 3.531 -18.536 1.00 91.50 94 ARG A N 1
ATOM 712 C CA . ARG A 1 94 ? 10.723 4.342 -18.402 1.00 91.50 94 ARG A CA 1
ATOM 713 C C . ARG A 1 94 ? 11.937 3.634 -18.989 1.00 91.50 94 ARG A C 1
ATOM 715 O O . ARG A 1 94 ? 12.696 4.284 -19.700 1.00 91.50 94 ARG A O 1
ATOM 722 N N . ALA A 1 95 ? 12.106 2.336 -18.745 1.00 92.00 95 ALA A N 1
ATOM 723 C CA . ALA A 1 95 ? 13.203 1.553 -19.308 1.00 92.00 95 ALA A CA 1
ATOM 724 C C . ALA A 1 95 ? 13.127 1.495 -20.842 1.00 92.00 95 ALA A C 1
ATOM 726 O O . ALA A 1 95 ? 14.129 1.725 -21.517 1.00 92.00 95 ALA A O 1
ATOM 727 N N . ALA A 1 96 ? 11.930 1.285 -21.401 1.00 93.44 96 ALA A N 1
ATOM 728 C CA . ALA A 1 96 ? 11.712 1.319 -22.846 1.00 93.44 96 ALA A CA 1
ATOM 729 C C . ALA A 1 96 ? 12.050 2.695 -23.444 1.00 93.44 96 ALA A C 1
ATOM 731 O O . ALA A 1 96 ? 12.739 2.783 -24.460 1.00 93.44 96 ALA A O 1
ATOM 732 N N . LYS A 1 97 ? 11.622 3.782 -22.788 1.00 90.69 97 LYS A N 1
ATOM 733 C CA . LYS A 1 97 ? 11.947 5.147 -23.225 1.00 90.69 97 LYS A CA 1
ATOM 734 C C . LYS A 1 97 ? 13.434 5.464 -23.104 1.00 90.69 97 LYS A C 1
ATOM 736 O O . LYS A 1 97 ? 13.975 6.113 -23.994 1.00 90.69 97 LYS A O 1
ATOM 741 N N . GLN A 1 98 ? 14.101 4.986 -22.058 1.00 89.50 98 GLN A N 1
ATOM 742 C CA . GLN A 1 98 ? 15.544 5.150 -21.908 1.00 89.50 98 GLN A CA 1
ATOM 743 C C . GLN A 1 98 ? 16.298 4.428 -23.030 1.00 89.50 98 GLN A C 1
ATOM 745 O O . GLN A 1 98 ? 17.166 5.029 -23.652 1.00 89.50 98 GLN A O 1
ATOM 750 N N . ALA A 1 99 ? 15.902 3.200 -23.375 1.00 91.94 99 ALA A N 1
ATOM 751 C CA . ALA A 1 99 ? 16.506 2.456 -24.479 1.00 91.94 99 ALA A CA 1
ATOM 752 C C . ALA A 1 99 ? 16.325 3.154 -25.842 1.00 91.94 99 ALA A C 1
ATOM 754 O O . ALA A 1 99 ? 17.250 3.164 -26.654 1.00 91.94 99 ALA A O 1
ATOM 755 N N . GLU A 1 100 ? 15.163 3.770 -26.097 1.00 91.75 100 GLU A N 1
ATOM 756 C CA . GLU A 1 100 ? 14.955 4.602 -27.292 1.00 91.75 100 GLU A CA 1
ATOM 757 C C . GLU A 1 100 ? 15.915 5.802 -27.324 1.00 91.75 100 GLU A C 1
ATOM 759 O O . GLU A 1 100 ? 16.524 6.074 -28.362 1.00 91.75 100 GLU A O 1
ATOM 764 N N . VAL A 1 101 ? 16.070 6.510 -26.198 1.00 91.81 101 VAL A N 1
ATOM 765 C CA . VAL A 1 101 ? 16.984 7.659 -26.078 1.00 91.81 101 VAL A CA 1
ATOM 766 C C . VAL A 1 101 ? 18.438 7.226 -26.272 1.00 91.81 101 VAL A C 1
ATOM 768 O O . VAL A 1 101 ? 19.171 7.875 -27.019 1.00 91.81 101 VAL A O 1
ATOM 771 N N . ASP A 1 102 ? 18.847 6.109 -25.673 1.00 91.88 102 ASP A N 1
ATOM 772 C CA . ASP A 1 102 ? 20.204 5.574 -25.796 1.00 91.88 102 ASP A CA 1
ATOM 773 C C . ASP A 1 102 ? 20.503 5.153 -27.245 1.00 91.88 102 ASP A C 1
ATOM 775 O O . ASP A 1 102 ? 21.558 5.486 -27.790 1.00 91.88 102 ASP A O 1
ATOM 779 N N . ALA A 1 103 ? 19.553 4.502 -27.925 1.00 91.19 103 ALA A N 1
ATOM 780 C CA . ALA A 1 103 ? 19.688 4.148 -2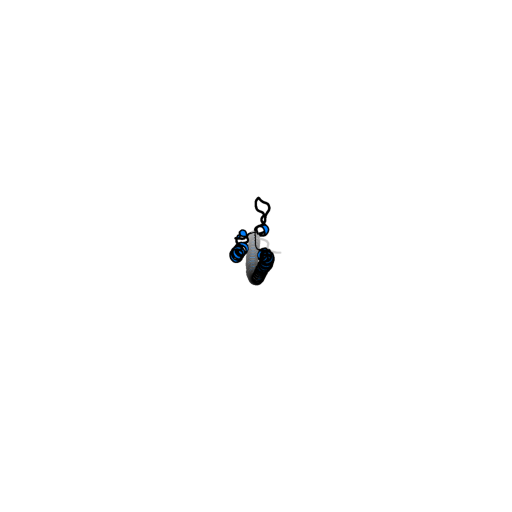9.338 1.00 91.19 103 ALA A CA 1
ATOM 781 C C . ALA A 1 103 ? 19.828 5.391 -30.237 1.00 91.19 103 ALA A C 1
ATOM 783 O O . ALA A 1 103 ? 20.656 5.414 -31.154 1.00 91.19 103 ALA A O 1
ATOM 784 N N . GLN A 1 104 ? 19.057 6.448 -29.959 1.00 88.50 104 GLN A N 1
ATOM 785 C CA . GLN A 1 104 ? 19.179 7.727 -30.663 1.00 88.50 104 GLN A CA 1
ATOM 786 C C . GLN A 1 104 ? 20.530 8.403 -30.400 1.00 88.50 104 GLN A C 1
ATOM 788 O O . GLN A 1 104 ? 21.126 8.953 -31.330 1.00 88.50 104 GLN A O 1
ATOM 793 N N . ALA A 1 105 ? 21.045 8.340 -29.169 1.00 92.50 105 ALA A N 1
ATOM 794 C CA . ALA A 1 105 ? 22.351 8.888 -28.819 1.00 92.50 105 ALA A CA 1
ATOM 795 C C . ALA A 1 105 ? 23.482 8.177 -29.578 1.00 92.50 105 ALA A C 1
ATOM 797 O O . ALA A 1 105 ? 24.296 8.849 -30.216 1.00 92.50 105 ALA A O 1
ATOM 798 N N . VAL A 1 106 ? 23.474 6.839 -29.607 1.00 93.50 106 VAL A N 1
ATOM 799 C CA . VAL A 1 106 ? 24.457 6.033 -30.355 1.00 93.50 106 VAL A CA 1
ATOM 800 C C . VAL A 1 106 ? 24.410 6.353 -31.851 1.00 93.50 106 VAL A C 1
ATOM 802 O O . VAL A 1 106 ? 25.452 6.560 -32.476 1.00 93.50 106 VAL A O 1
ATOM 805 N N . ALA A 1 107 ? 23.215 6.466 -32.438 1.00 90.69 107 ALA A N 1
ATOM 806 C CA . ALA A 1 107 ? 23.065 6.843 -33.844 1.00 90.69 107 ALA A CA 1
ATOM 807 C C . ALA A 1 107 ? 23.608 8.258 -34.128 1.00 90.69 107 ALA A C 1
ATOM 809 O O . ALA A 1 107 ? 24.316 8.476 -35.116 1.00 90.69 107 ALA A O 1
ATOM 810 N N . ALA A 1 108 ? 23.328 9.220 -33.243 1.00 92.31 108 ALA A N 1
ATOM 811 C CA . ALA A 1 108 ? 23.833 10.584 -33.361 1.00 92.31 108 ALA A CA 1
ATOM 812 C C . ALA A 1 108 ? 25.362 10.659 -33.205 1.00 92.31 108 ALA A C 1
ATOM 814 O O . ALA A 1 108 ? 26.010 11.471 -33.869 1.00 92.31 108 ALA A O 1
ATOM 815 N N . GLU A 1 109 ? 25.952 9.835 -32.340 1.00 91.19 109 GLU A N 1
ATOM 816 C CA . GLU A 1 109 ? 27.403 9.733 -32.164 1.00 91.19 109 GLU A CA 1
ATOM 817 C C . GLU A 1 109 ? 28.090 9.091 -33.366 1.00 91.19 109 GLU A C 1
ATOM 819 O O . GLU A 1 109 ? 29.115 9.602 -33.816 1.00 91.19 109 GLU A O 1
ATOM 824 N N . ALA A 1 110 ? 27.506 8.040 -33.945 1.00 92.44 110 ALA A N 1
ATOM 825 C CA . ALA A 1 110 ? 28.005 7.430 -35.174 1.00 92.44 110 ALA A CA 1
ATOM 826 C C . ALA A 1 110 ? 27.991 8.420 -36.350 1.00 92.44 110 ALA A C 1
ATOM 828 O O . ALA A 1 110 ? 28.956 8.508 -37.108 1.00 92.44 110 ALA A O 1
ATOM 829 N N . TYR A 1 111 ? 26.934 9.229 -36.474 1.00 90.06 111 TYR A N 1
ATOM 830 C CA . TYR A 1 111 ? 26.879 10.286 -37.484 1.00 90.06 111 TYR A CA 1
ATOM 831 C C . TYR A 1 111 ? 27.945 11.371 -37.238 1.00 90.06 111 TYR A C 1
ATOM 833 O O . TYR A 1 111 ? 28.671 11.771 -38.155 1.00 90.06 111 TYR A O 1
ATOM 841 N N . ARG A 1 112 ? 28.101 11.820 -35.983 1.00 94.31 112 ARG A N 1
ATOM 842 C CA . ARG A 1 112 ? 29.151 12.777 -35.590 1.00 94.31 112 ARG A CA 1
ATOM 843 C C . ARG A 1 112 ? 30.558 12.234 -35.868 1.00 94.31 112 ARG A C 1
ATOM 845 O O . ARG A 1 112 ? 31.386 12.955 -36.414 1.00 94.31 112 ARG A O 1
ATOM 852 N N . SER A 1 113 ? 30.842 10.973 -35.558 1.00 95.06 113 SER A N 1
ATOM 853 C CA . SER A 1 113 ? 32.166 10.389 -35.801 1.00 95.06 113 SER A CA 1
ATOM 854 C C . SER A 1 113 ? 32.456 10.213 -37.295 1.00 95.06 113 SER A C 1
ATOM 856 O O . SER A 1 113 ? 33.544 10.566 -37.750 1.00 95.06 113 SER A O 1
ATOM 858 N N . ALA A 1 114 ? 31.473 9.764 -38.082 1.00 95.06 114 ALA A N 1
ATOM 859 C CA . ALA A 1 114 ? 31.604 9.613 -39.529 1.00 95.06 114 ALA A CA 1
ATOM 860 C C . ALA A 1 114 ? 31.872 10.956 -40.226 1.00 95.06 114 ALA A C 1
ATOM 862 O O . ALA A 1 114 ? 32.741 11.047 -41.094 1.00 95.06 114 ALA A O 1
ATOM 863 N N . THR A 1 115 ? 31.167 12.015 -39.818 1.00 95.19 115 THR A N 1
ATOM 864 C CA . THR A 1 115 ? 31.382 13.371 -40.352 1.00 95.19 115 THR A CA 1
ATOM 865 C C . THR A 1 115 ? 32.769 13.913 -40.008 1.00 95.19 115 THR A C 1
ATOM 867 O O . THR A 1 115 ? 33.449 14.440 -40.890 1.00 95.19 115 THR A O 1
ATOM 870 N N . VAL A 1 116 ? 33.241 13.727 -38.771 1.00 96.12 116 VAL A N 1
ATOM 871 C CA . VAL A 1 116 ? 34.611 14.097 -38.370 1.00 96.12 116 VAL A CA 1
ATOM 872 C C . VAL A 1 116 ? 35.658 13.316 -39.169 1.00 96.12 116 VAL A C 1
ATOM 874 O O . VAL A 1 116 ? 36.606 13.915 -39.680 1.00 96.12 116 VAL A O 1
ATOM 877 N N . ALA A 1 117 ? 35.475 12.006 -39.345 1.00 95.94 117 ALA A N 1
ATOM 878 C CA . ALA A 1 117 ? 36.379 11.174 -40.137 1.00 95.94 117 ALA A CA 1
ATOM 879 C C . ALA A 1 117 ? 36.425 11.607 -41.613 1.00 95.94 117 ALA A C 1
ATOM 881 O O . ALA A 1 117 ? 37.506 11.713 -42.198 1.00 95.94 117 ALA A O 1
ATOM 882 N N . ALA A 1 118 ? 35.271 11.923 -42.207 1.00 95.69 118 ALA A N 1
ATOM 883 C CA . ALA A 1 118 ? 35.190 12.429 -43.574 1.00 95.69 118 ALA A CA 1
ATOM 884 C C . ALA A 1 118 ? 35.914 13.778 -43.732 1.00 95.69 118 ALA A C 1
ATOM 886 O O . ALA A 1 118 ? 36.691 13.954 -44.673 1.00 95.69 118 ALA A O 1
ATOM 887 N N . MET A 1 119 ? 35.722 14.709 -42.789 1.00 95.75 119 MET A N 1
ATOM 888 C CA . MET A 1 119 ? 36.437 15.992 -42.778 1.00 95.75 119 MET A CA 1
ATOM 889 C C . MET A 1 119 ? 37.954 15.804 -42.641 1.00 95.75 119 MET A C 1
ATOM 891 O O . MET A 1 119 ? 38.719 16.451 -43.359 1.00 95.75 119 M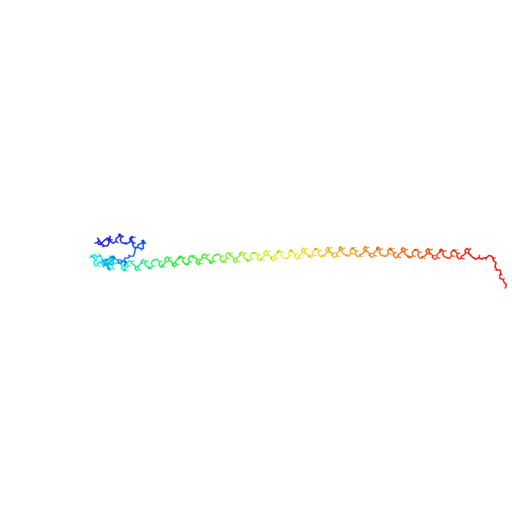ET A O 1
ATOM 895 N N . ALA A 1 120 ? 38.405 14.881 -41.788 1.00 96.25 120 ALA A N 1
ATOM 896 C CA . ALA A 1 120 ? 39.824 14.563 -41.640 1.00 96.25 120 ALA A CA 1
ATOM 897 C C . ALA A 1 120 ? 40.432 13.999 -42.940 1.00 96.25 120 ALA A C 1
ATOM 899 O O . ALA A 1 120 ? 41.499 14.446 -43.369 1.00 96.25 120 ALA A O 1
ATOM 900 N N . ALA A 1 121 ? 39.732 13.078 -43.611 1.00 96.50 121 ALA A N 1
ATOM 901 C CA . ALA A 1 121 ? 40.172 12.501 -44.882 1.00 96.50 121 ALA A CA 1
ATOM 902 C C . ALA A 1 121 ? 40.279 13.555 -45.999 1.00 96.50 121 ALA A C 1
ATOM 904 O O . ALA A 1 121 ? 41.243 13.553 -46.770 1.00 96.50 121 ALA A O 1
ATOM 905 N N . LEU A 1 122 ? 39.319 14.485 -46.068 1.00 95.75 122 LEU A N 1
ATOM 906 C CA . LEU A 1 122 ? 39.383 15.625 -46.986 1.00 95.75 122 LEU A CA 1
ATOM 907 C C . LEU A 1 122 ? 40.592 16.517 -46.684 1.00 95.75 122 LEU A C 1
ATOM 909 O O . LEU A 1 122 ? 41.350 16.834 -47.599 1.00 95.75 122 LEU A O 1
ATOM 913 N N . GLY A 1 123 ? 40.833 16.848 -45.414 1.00 96.38 123 GLY A N 1
ATOM 914 C CA . GLY A 1 123 ? 42.007 17.627 -45.010 1.00 96.38 123 GLY A CA 1
ATOM 915 C C . GLY A 1 123 ? 43.332 16.956 -45.391 1.00 96.38 123 GLY A C 1
ATOM 916 O O . GLY A 1 123 ? 44.270 17.620 -45.829 1.00 96.38 123 GLY A O 1
ATOM 917 N N . GLN A 1 124 ? 43.413 15.629 -45.294 1.00 95.31 124 GLN A N 1
ATOM 918 C CA . GLN A 1 124 ? 44.604 14.875 -45.685 1.00 95.31 124 GLN A CA 1
ATOM 919 C C . GLN A 1 124 ? 44.818 14.865 -47.206 1.00 95.31 124 GLN A C 1
ATOM 921 O O . GLN A 1 124 ? 45.953 14.988 -47.667 1.00 95.31 124 GLN A O 1
ATOM 926 N N . ARG A 1 125 ? 43.735 14.800 -47.990 1.00 96.94 125 ARG A N 1
ATOM 927 C CA . ARG A 1 125 ? 43.770 14.977 -49.451 1.00 96.94 125 ARG A CA 1
ATOM 928 C C . ARG A 1 125 ? 44.240 16.370 -49.860 1.00 96.94 125 ARG A C 1
ATOM 930 O O . ARG A 1 125 ? 45.055 16.469 -50.770 1.00 96.94 125 ARG A O 1
ATOM 937 N N . VAL A 1 126 ? 43.779 17.424 -49.185 1.00 96.12 126 VAL A N 1
ATOM 938 C CA . VAL A 1 126 ? 44.244 18.798 -49.447 1.00 96.12 126 VAL A CA 1
ATOM 939 C C . VAL A 1 126 ? 45.754 18.900 -49.222 1.00 96.12 126 VAL A C 1
ATOM 941 O O . VAL A 1 126 ? 46.472 19.317 -50.125 1.00 96.12 126 VAL A O 1
ATOM 944 N N . LYS A 1 127 ? 46.258 18.393 -48.089 1.00 96.31 127 LYS A N 1
ATOM 945 C CA . LYS A 1 127 ? 47.705 18.357 -47.801 1.00 96.31 127 LYS A CA 1
ATOM 946 C C . LYS A 1 127 ? 48.508 17.573 -48.847 1.00 96.31 127 LYS A C 1
ATOM 948 O O . LYS A 1 127 ? 49.601 17.987 -49.220 1.00 96.31 127 LYS A O 1
ATOM 953 N N . GLN A 1 128 ? 47.983 16.441 -49.324 1.00 95.25 128 GLN A N 1
ATOM 954 C CA . GLN A 1 128 ? 48.606 15.653 -50.397 1.00 95.25 128 GLN A CA 1
ATOM 955 C C . GLN A 1 128 ? 48.716 16.460 -51.699 1.00 95.25 128 GLN A C 1
ATOM 957 O O . GLN A 1 128 ? 49.780 16.491 -52.314 1.00 95.25 128 GLN A O 1
ATOM 962 N N . LEU A 1 129 ? 47.640 17.146 -52.098 1.00 95.12 129 LEU A N 1
ATOM 963 C CA . LEU A 1 129 ? 47.627 17.986 -53.298 1.00 95.12 129 LEU A CA 1
ATOM 964 C C . LEU A 1 129 ? 48.586 19.176 -53.178 1.00 95.12 129 LEU A C 1
ATOM 966 O O . LEU A 1 129 ? 49.320 19.457 -54.123 1.00 95.12 129 LEU A O 1
ATOM 970 N N . GLU A 1 130 ? 48.639 19.831 -52.018 1.00 94.75 130 GLU A N 1
ATOM 971 C CA . GLU A 1 130 ? 49.606 20.899 -51.739 1.00 94.75 130 GLU A CA 1
ATOM 972 C C . GLU A 1 130 ? 51.053 20.397 -51.845 1.00 94.75 130 GLU A C 1
ATOM 974 O O . GLU A 1 130 ? 51.889 21.048 -52.472 1.00 94.75 130 GLU A O 1
ATOM 979 N N . GLY A 1 131 ? 51.351 19.215 -51.295 1.00 95.19 131 GLY A N 1
ATOM 980 C CA . GLY A 1 131 ? 52.670 18.588 -51.404 1.00 95.19 131 GLY A CA 1
ATOM 981 C C . GLY A 1 131 ? 53.062 18.267 -52.851 1.00 95.19 131 GLY A C 1
ATOM 982 O O . GLY A 1 131 ? 54.181 18.567 -53.271 1.00 95.19 131 GLY A O 1
ATOM 983 N N . LEU A 1 132 ? 52.136 17.719 -53.645 1.00 94.00 132 LEU A N 1
ATOM 984 C CA . LEU A 1 132 ? 52.356 17.469 -55.075 1.00 94.00 132 LEU A CA 1
ATOM 985 C C . LEU A 1 132 ? 52.587 18.770 -55.857 1.00 94.00 132 LEU A C 1
ATOM 987 O O . LEU A 1 132 ? 53.494 18.829 -56.687 1.00 94.00 132 LEU A O 1
ATOM 991 N N . ALA A 1 133 ? 51.822 19.826 -55.566 1.00 91.94 133 ALA A N 1
ATOM 992 C CA . ALA A 1 133 ? 52.010 21.138 -56.180 1.00 91.94 133 ALA A CA 1
ATOM 993 C C . ALA A 1 133 ? 53.394 21.728 -55.854 1.00 91.94 133 ALA A C 1
ATOM 995 O O . ALA A 1 133 ? 54.071 22.241 -56.746 1.00 91.94 133 ALA A O 1
ATOM 996 N N . GLN A 1 134 ? 53.860 21.594 -54.606 1.00 91.75 134 GLN A N 1
ATOM 997 C CA . GLN A 1 134 ? 55.209 22.012 -54.207 1.00 91.75 134 GLN A CA 1
ATOM 998 C C . GLN A 1 134 ? 56.306 21.236 -54.954 1.00 91.75 134 GLN A C 1
ATOM 1000 O O . GLN A 1 134 ? 57.302 21.834 -55.367 1.00 91.75 134 GLN A O 1
ATOM 1005 N N . LEU A 1 135 ? 56.138 19.924 -55.156 1.00 92.50 135 LEU A N 1
ATOM 1006 C CA . LEU A 1 135 ? 57.088 19.098 -55.911 1.00 92.50 135 LEU A CA 1
ATOM 1007 C C . LEU A 1 135 ? 57.144 19.490 -57.393 1.00 92.50 135 LEU A C 1
ATOM 1009 O O . LEU A 1 135 ? 58.238 19.672 -57.926 1.00 92.50 135 LEU A O 1
ATOM 1013 N N . LEU A 1 136 ? 55.986 19.681 -58.036 1.00 90.56 136 LEU A N 1
ATOM 1014 C CA . LEU A 1 136 ? 55.901 20.139 -59.428 1.00 90.56 136 LEU A CA 1
ATOM 1015 C C . LEU A 1 136 ? 56.508 21.533 -59.616 1.00 90.56 136 LEU A C 1
ATOM 1017 O O . LEU A 1 136 ? 57.146 21.804 -60.635 1.00 90.56 136 LEU A O 1
ATOM 1021 N N . TRP A 1 137 ? 56.333 22.424 -58.639 1.00 87.50 137 TRP A N 1
ATOM 1022 C CA . TRP A 1 137 ? 56.950 23.747 -58.665 1.00 87.50 137 TRP A CA 1
ATOM 1023 C C . TRP A 1 137 ? 58.478 23.660 -58.561 1.00 87.50 137 TRP A C 1
ATOM 1025 O O . TRP A 1 137 ? 59.184 24.296 -59.345 1.00 87.50 137 TRP A O 1
ATOM 1035 N N . ARG A 1 138 ? 59.003 22.812 -57.663 1.00 89.00 138 ARG A N 1
ATOM 1036 C CA . ARG A 1 138 ? 60.450 22.561 -57.552 1.00 89.00 138 ARG A CA 1
ATOM 1037 C C . ARG A 1 138 ? 61.030 21.979 -58.840 1.00 89.00 138 ARG A C 1
ATOM 1039 O O . ARG A 1 138 ? 62.060 22.471 -59.283 1.00 89.00 138 ARG A O 1
ATOM 1046 N N . SER A 1 139 ? 60.367 21.002 -59.465 1.00 87.50 139 SER A N 1
ATOM 1047 C CA . SER A 1 139 ? 60.856 20.386 -60.706 1.00 87.50 139 SER A CA 1
ATOM 1048 C C . SER A 1 139 ? 60.887 21.367 -61.883 1.00 87.50 139 SER A C 1
ATOM 1050 O O . SER A 1 139 ? 61.844 21.367 -62.656 1.00 87.50 139 SER A O 1
ATOM 1052 N N . HIS A 1 140 ? 59.879 22.239 -62.007 1.00 76.44 140 HIS A N 1
ATOM 1053 C CA . HIS A 1 140 ? 59.894 23.307 -63.009 1.00 76.44 140 HIS A CA 1
ATOM 1054 C C . HIS A 1 140 ? 60.983 24.338 -62.709 1.00 76.44 140 HIS A C 1
ATOM 1056 O O . HIS A 1 140 ? 61.730 24.693 -63.609 1.00 76.44 140 HIS A O 1
ATOM 1062 N N . SER A 1 141 ? 61.145 24.765 -61.453 1.00 70.62 141 SER A N 1
ATOM 1063 C CA . SER A 1 141 ? 62.197 25.715 -61.067 1.00 70.62 141 SER A CA 1
ATOM 1064 C C . SER A 1 141 ? 63.610 25.178 -61.350 1.00 70.62 141 SER A C 1
ATOM 1066 O O . SER A 1 141 ? 64.463 25.930 -61.826 1.00 70.62 141 SER A O 1
ATOM 1068 N N . THR A 1 142 ? 63.844 23.873 -61.154 1.00 60.56 142 THR A N 1
ATOM 1069 C CA . THR A 1 142 ? 65.102 23.204 -61.533 1.00 60.56 142 THR A CA 1
ATOM 1070 C C . THR A 1 142 ? 65.273 23.039 -63.047 1.00 60.56 142 THR A C 1
ATOM 1072 O O . THR A 1 142 ? 66.393 23.096 -63.542 1.00 60.56 142 THR A O 1
ATOM 1075 N N . ALA A 1 143 ? 64.184 22.872 -63.809 1.00 58.03 143 ALA A N 1
ATOM 1076 C CA . ALA A 1 143 ? 64.237 22.764 -65.270 1.00 58.03 143 ALA A CA 1
ATOM 1077 C C . ALA A 1 143 ? 64.546 24.113 -65.946 1.00 58.03 143 ALA A C 1
ATOM 1079 O O . ALA A 1 143 ? 65.273 24.152 -66.936 1.00 58.03 143 ALA A O 1
ATOM 1080 N N . THR A 1 144 ? 64.073 25.230 -65.383 1.00 54.94 144 THR A N 1
ATOM 1081 C CA . THR A 1 144 ? 64.393 26.584 -65.872 1.00 54.94 144 THR A CA 1
ATOM 1082 C C . THR A 1 144 ? 65.818 27.036 -65.517 1.00 54.94 144 THR A C 1
ATOM 1084 O O . THR A 1 144 ? 66.254 28.084 -65.983 1.00 54.94 144 THR A O 1
ATOM 1087 N N . THR A 1 145 ? 66.558 26.270 -64.702 1.00 51.41 145 THR A N 1
ATOM 1088 C CA . THR A 1 145 ? 67.942 26.579 -64.286 1.00 51.41 145 THR A CA 1
ATOM 1089 C C . THR A 1 145 ? 69.021 25.703 -64.943 1.00 51.41 145 THR A C 1
ATOM 1091 O O . THR A 1 145 ? 70.199 25.868 -64.628 1.00 51.41 145 THR A O 1
ATOM 1094 N N . CYS A 1 146 ? 68.683 24.833 -65.906 1.00 41.97 146 CYS A N 1
ATOM 1095 C CA . CYS A 1 146 ? 69.691 24.143 -66.726 1.00 41.97 146 CYS A CA 1
ATOM 1096 C C . CYS A 1 146 ? 70.302 25.097 -67.781 1.00 41.97 146 CYS A C 1
ATOM 1098 O O . CYS A 1 146 ? 69.555 25.640 -68.598 1.00 41.97 146 CYS A O 1
ATOM 1100 N N . PRO A 1 147 ? 71.637 25.301 -67.822 1.00 44.97 147 PRO A N 1
ATOM 1101 C CA . PRO A 1 147 ? 72.273 26.134 -68.841 1.00 44.97 147 PRO A CA 1
ATOM 1102 C C . PRO A 1 147 ? 72.329 25.398 -70.194 1.00 44.97 147 PRO A C 1
ATOM 1104 O O . PRO A 1 147 ? 72.396 24.165 -70.220 1.00 44.97 147 PRO A O 1
ATOM 1107 N N . PRO A 1 148 ? 72.326 26.113 -71.335 1.00 45.03 148 PRO A N 1
ATOM 1108 C CA . PRO A 1 148 ? 72.418 25.482 -72.639 1.00 45.03 148 PRO A CA 1
ATOM 1109 C C . PRO A 1 148 ? 73.872 25.089 -72.910 1.00 45.03 148 PRO A C 1
ATOM 1111 O O . PRO A 1 148 ? 74.748 25.946 -73.003 1.00 45.03 148 PRO A O 1
ATOM 1114 N N . GLY A 1 149 ? 74.122 23.795 -73.084 1.00 57.19 149 GLY A N 1
ATOM 1115 C CA . GLY A 1 149 ? 75.344 23.320 -73.724 1.00 57.19 149 GLY A CA 1
ATOM 1116 C C . GLY A 1 149 ? 75.975 22.123 -73.039 1.00 57.19 149 GLY A C 1
ATOM 1117 O O . GLY A 1 149 ? 76.734 22.287 -72.092 1.00 57.19 149 GLY A O 1
ATOM 1118 N N . GLN A 1 150 ? 75.729 20.938 -73.599 1.00 43.00 150 GLN A N 1
ATOM 1119 C CA . GLN A 1 150 ? 76.789 19.999 -73.978 1.00 43.00 150 GLN A CA 1
ATOM 1120 C C . GLN A 1 150 ? 76.207 18.904 -74.891 1.00 43.00 150 GLN A C 1
ATOM 1122 O O . GLN A 1 150 ? 75.245 18.224 -74.547 1.00 43.00 150 GLN A O 1
ATOM 1127 N N . VAL A 1 151 ? 76.775 18.817 -76.095 1.00 39.09 151 VAL A N 1
ATOM 1128 C CA . VAL A 1 151 ? 76.496 17.844 -77.166 1.00 39.09 151 VAL A CA 1
ATOM 1129 C C . VAL A 1 151 ? 77.474 16.669 -76.982 1.00 39.09 151 VAL A C 1
ATOM 1131 O O . VAL A 1 151 ? 78.618 16.940 -76.611 1.00 39.09 151 VAL A O 1
ATOM 1134 N N . PRO A 1 152 ? 77.083 15.396 -77.192 1.00 43.72 152 PRO A N 1
ATOM 1135 C CA . PRO A 1 152 ? 77.915 14.260 -76.799 1.00 43.72 152 PRO A CA 1
ATOM 1136 C C . PRO A 1 152 ? 78.980 13.908 -77.853 1.00 43.72 152 PRO A C 1
ATOM 1138 O O . PRO A 1 152 ? 78.723 13.956 -79.058 1.00 43.72 152 PRO A O 1
ATOM 1141 N N . SER A 1 153 ? 80.162 13.499 -77.391 1.00 41.44 153 SER A N 1
ATOM 1142 C CA . SER A 1 153 ? 81.138 12.645 -78.090 1.00 41.44 153 SER A CA 1
ATOM 1143 C C . SER A 1 153 ? 81.897 11.826 -77.058 1.00 41.44 153 SER A C 1
ATOM 1145 O O . SER A 1 153 ? 82.227 12.408 -76.000 1.00 41.44 153 SER A O 1
#

Foldseek 3Di:
DQLVPDPVVVLVCVVVPNDQCDADPVRDGSLNNHPDPVSVVVVVVSVVVVVVVVVVVVVVVVVVVVVVVVVVVVVVVVVVVVVVVVVVVVVVVVVVVVVVVVVVVVVVVVVVVVVVVVVVVVVVVVVVVVVVVVVVVVVVVVVVPDDDDDDDD

Organism: Cafeteria roenbergensis (NCBI:txid33653)

Radius of gyration: 55.3 Å; chains: 1; bounding box: 120×35×136 Å